Protein AF-W6NAL2-F1 (afdb_monomer_lite)

Foldseek 3Di:
DPDPVVVQVQLLVQLVVQCVVCVVVLQPDPDLQVNLVSSQPRRLCSNQPVLLVDDCDPVSLVSSQVSVLCSLCSSVVHPPVNCVVVVPDSVNSCVSNVHDRSSVVNVVVNVVVVVVVVD

Sequence (119 aa):
MNDLATELCRRKRAAWGAFKNIEGVVKKTKNIRLRAHLFDTAVLPASTYASESWTLRKQDEHAVSVAQRALERTMLGIPLYTQVQKGIWSSELRQRTKIRDAVNYAKKSKIRWAGHVMR

Secondary structure (DSSP, 8-state):
---HHHHHHHHHHHHHHHHHHHHHHHHH---HHHHHHHHHHHHHHHHHTTTTSS---HHHHHHHHHHHHHHHHHHHT--HHHHHHTT--HHHHHHHH-PPPHHHHHHHHHHHHHHHHT-

Structure (mmCIF, N/CA/C/O backbone):
data_AF-W6NAL2-F1
#
_entry.id   AF-W6NAL2-F1
#
loop_
_atom_site.group_PDB
_atom_site.id
_atom_site.type_symbol
_atom_site.label_atom_id
_atom_site.label_alt_id
_atom_site.label_comp_id
_atom_site.label_asym_id
_atom_site.label_entity_id
_atom_site.label_seq_id
_atom_site.pdbx_PDB_ins_code
_atom_site.Cartn_x
_atom_site.Cartn_y
_atom_site.Cartn_z
_atom_site.occupancy
_atom_site.B_iso_or_equiv
_atom_site.auth_seq_id
_atom_site.auth_comp_id
_atom_site.auth_asym_id
_atom_site.auth_atom_id
_atom_site.pdbx_PDB_model_num
ATOM 1 N N . MET A 1 1 ? 9.078 8.660 -25.596 1.00 45.94 1 MET A N 1
ATOM 2 C CA . MET A 1 1 ? 9.741 8.153 -24.375 1.00 45.94 1 MET A CA 1
ATOM 3 C C . MET A 1 1 ? 8.689 8.188 -23.271 1.00 45.94 1 MET A C 1
ATOM 5 O O . MET A 1 1 ? 8.272 9.277 -22.908 1.00 45.94 1 MET A O 1
ATOM 9 N N . ASN A 1 2 ? 8.134 7.038 -22.864 1.00 58.09 2 ASN A N 1
ATOM 10 C CA . ASN A 1 2 ? 7.130 7.002 -21.791 1.00 58.09 2 ASN A CA 1
ATOM 11 C C . ASN A 1 2 ? 7.790 7.491 -20.502 1.00 58.09 2 ASN A C 1
ATOM 13 O O . ASN A 1 2 ? 8.721 6.857 -20.010 1.00 58.09 2 ASN A O 1
ATOM 17 N N . ASP A 1 3 ? 7.340 8.631 -19.992 1.00 79.94 3 ASP A N 1
ATOM 18 C CA . ASP A 1 3 ? 7.844 9.174 -18.743 1.00 79.94 3 ASP A CA 1
ATOM 19 C C . ASP A 1 3 ? 7.410 8.272 -17.574 1.00 79.94 3 ASP A C 1
ATOM 21 O O . ASP A 1 3 ? 6.225 8.001 -17.356 1.00 79.94 3 ASP A O 1
ATOM 25 N N . LEU A 1 4 ? 8.397 7.777 -16.827 1.00 78.56 4 LEU A N 1
ATOM 26 C CA . LEU A 1 4 ? 8.213 6.886 -15.684 1.00 78.56 4 LEU A CA 1
ATOM 27 C C . LEU A 1 4 ? 7.271 7.497 -14.638 1.00 78.56 4 LEU A C 1
ATOM 29 O O . LEU A 1 4 ? 6.449 6.792 -14.048 1.00 78.56 4 LEU A O 1
ATOM 33 N N . ALA A 1 5 ? 7.356 8.816 -14.436 1.00 81.19 5 ALA A N 1
ATOM 34 C CA . ALA A 1 5 ? 6.504 9.523 -13.490 1.00 81.19 5 ALA A CA 1
ATOM 35 C C . ALA A 1 5 ? 5.036 9.526 -13.946 1.00 81.19 5 ALA A C 1
ATOM 37 O O . ALA A 1 5 ? 4.129 9.309 -13.137 1.00 81.19 5 ALA A O 1
ATOM 38 N N . THR A 1 6 ? 4.791 9.678 -15.247 1.00 86.38 6 THR A N 1
ATOM 39 C CA . THR A 1 6 ? 3.454 9.563 -15.843 1.00 86.38 6 THR A CA 1
ATOM 40 C C . THR A 1 6 ? 2.849 8.174 -15.624 1.00 86.38 6 THR A C 1
ATOM 42 O O . THR A 1 6 ? 1.691 8.057 -15.201 1.00 86.38 6 THR A O 1
ATOM 45 N N . GLU A 1 7 ? 3.626 7.109 -15.828 1.00 86.44 7 GLU A N 1
ATOM 46 C CA . GLU A 1 7 ? 3.150 5.743 -15.584 1.00 86.44 7 GLU A CA 1
ATOM 47 C C . GLU A 1 7 ? 2.906 5.481 -14.088 1.00 86.44 7 GLU A C 1
ATOM 49 O O . GLU A 1 7 ? 1.869 4.918 -13.730 1.00 86.44 7 GLU A O 1
ATOM 54 N N . LEU A 1 8 ? 3.774 5.966 -13.190 1.00 85.12 8 LEU A N 1
ATOM 55 C CA . LEU A 1 8 ? 3.570 5.876 -11.736 1.00 85.12 8 LEU A CA 1
ATOM 56 C C . LEU A 1 8 ? 2.266 6.560 -11.319 1.00 85.12 8 LEU A C 1
ATOM 58 O O . LEU A 1 8 ? 1.476 6.001 -10.553 1.00 85.12 8 LEU A O 1
ATOM 62 N N . CYS A 1 9 ? 1.997 7.749 -11.860 1.00 88.19 9 CYS A N 1
ATOM 63 C CA . CYS A 1 9 ? 0.746 8.466 -11.639 1.00 88.19 9 CYS A CA 1
ATOM 64 C C . CYS A 1 9 ? -0.466 7.668 -12.134 1.00 88.19 9 CYS A C 1
ATOM 66 O O . CYS A 1 9 ? -1.512 7.647 -11.476 1.00 88.19 9 CYS A O 1
ATOM 68 N N . ARG A 1 10 ? -0.350 6.977 -13.273 1.00 90.25 10 ARG A N 1
ATOM 69 C CA . ARG A 1 10 ? -1.411 6.097 -13.776 1.00 90.25 10 ARG A CA 1
ATOM 70 C C . ARG A 1 10 ? -1.633 4.895 -12.861 1.00 90.25 10 ARG A C 1
ATOM 72 O O . ARG A 1 10 ? -2.780 4.619 -12.518 1.00 90.25 10 ARG A O 1
ATOM 79 N N . ARG A 1 11 ? -0.570 4.232 -12.400 1.00 90.94 11 ARG A N 1
ATOM 80 C CA . ARG A 1 11 ? -0.663 3.082 -11.483 1.00 90.94 11 ARG A CA 1
ATOM 81 C C . ARG A 1 11 ? -1.227 3.460 -10.128 1.00 90.94 11 ARG A C 1
ATOM 83 O O . ARG A 1 11 ? -2.088 2.756 -9.610 1.00 90.94 11 ARG A O 1
ATOM 90 N N . LYS A 1 12 ? -0.824 4.612 -9.591 1.00 91.31 12 LYS A N 1
ATOM 91 C CA . LYS A 1 12 ? -1.419 5.179 -8.379 1.00 91.31 12 LYS A CA 1
ATOM 92 C C . LYS A 1 12 ? -2.926 5.366 -8.563 1.00 91.31 12 LYS A C 1
ATOM 94 O O . LYS A 1 12 ? -3.690 4.896 -7.726 1.00 91.31 12 LYS A O 1
ATOM 99 N N . ARG A 1 13 ? -3.370 5.990 -9.662 1.00 93.94 13 ARG A N 1
ATOM 100 C CA . ARG A 1 13 ? -4.805 6.159 -9.966 1.00 93.94 13 ARG A CA 1
ATOM 101 C C . ARG A 1 13 ? -5.533 4.823 -10.114 1.00 93.94 13 ARG A C 1
ATOM 103 O O . ARG A 1 13 ? -6.600 4.666 -9.534 1.00 93.94 13 ARG A O 1
ATOM 110 N N . ALA A 1 14 ? -4.944 3.857 -10.817 1.00 94.38 14 ALA A N 1
ATOM 111 C CA . ALA A 1 14 ? -5.518 2.523 -10.982 1.00 94.38 14 ALA A CA 1
ATOM 112 C C . ALA A 1 14 ? -5.677 1.792 -9.639 1.00 94.38 14 ALA A C 1
ATOM 114 O O . ALA A 1 14 ? -6.731 1.222 -9.374 1.00 94.38 14 ALA A O 1
ATOM 115 N N . ALA A 1 15 ? -4.674 1.867 -8.761 1.00 94.94 15 ALA A N 1
ATOM 116 C CA . ALA A 1 15 ? -4.731 1.295 -7.418 1.00 94.94 15 ALA A CA 1
ATOM 117 C C . ALA A 1 15 ? -5.844 1.929 -6.570 1.00 94.94 15 ALA A C 1
ATOM 119 O O . ALA A 1 15 ? -6.608 1.220 -5.917 1.00 94.94 15 ALA A O 1
ATOM 120 N N . TRP A 1 16 ? -5.973 3.259 -6.617 1.00 95.81 16 TRP A N 1
ATOM 121 C CA . TRP A 1 16 ? -7.071 3.967 -5.958 1.00 95.81 16 TRP A CA 1
ATOM 122 C C . TRP A 1 16 ? -8.435 3.580 -6.531 1.00 95.81 16 TRP A C 1
ATOM 124 O O . TRP A 1 16 ? -9.351 3.329 -5.755 1.00 95.81 16 TRP A O 1
ATOM 134 N N . GLY A 1 17 ? -8.567 3.474 -7.855 1.00 96.75 17 GLY A N 1
ATOM 135 C CA . GLY A 1 17 ? -9.797 3.019 -8.508 1.00 96.75 17 GLY A CA 1
ATOM 136 C C . GLY A 1 17 ? -10.186 1.598 -8.093 1.00 96.75 17 GLY A C 1
ATOM 137 O O . GLY A 1 17 ? -11.315 1.365 -7.668 1.00 96.75 17 GLY A O 1
ATOM 138 N N . ALA A 1 18 ? -9.231 0.664 -8.109 1.00 96.31 18 ALA A N 1
ATOM 139 C CA . ALA A 1 18 ? -9.446 -0.707 -7.648 1.00 96.31 18 ALA A CA 1
ATOM 140 C C . ALA A 1 18 ? -9.873 -0.753 -6.174 1.00 96.31 18 ALA A C 1
ATOM 142 O O . ALA A 1 18 ? -10.798 -1.481 -5.818 1.00 96.31 18 ALA A O 1
ATOM 143 N N . PHE A 1 19 ? -9.249 0.066 -5.320 1.00 95.69 19 PHE A N 1
ATOM 144 C CA . PHE A 1 19 ? -9.640 0.166 -3.919 1.00 95.69 19 PHE A CA 1
ATOM 145 C C . PHE A 1 19 ? -11.052 0.738 -3.752 1.00 95.69 19 PHE A C 1
ATOM 147 O O . PHE A 1 19 ? -11.817 0.214 -2.950 1.00 95.69 19 PHE A O 1
ATOM 154 N N . LYS A 1 20 ? -11.427 1.768 -4.521 1.00 95.69 20 LYS A N 1
ATOM 155 C CA . LYS A 1 20 ? -12.778 2.351 -4.488 1.00 95.69 20 LYS A CA 1
ATOM 156 C C . LYS A 1 20 ? -13.863 1.328 -4.810 1.00 95.69 20 LYS A C 1
ATOM 158 O O . LYS A 1 20 ? -14.868 1.292 -4.106 1.00 95.69 20 LYS A O 1
ATOM 163 N N . ASN A 1 21 ? -13.617 0.445 -5.774 1.00 95.75 21 ASN A N 1
ATOM 164 C CA . ASN A 1 21 ? -14.559 -0.620 -6.127 1.00 95.75 21 ASN A CA 1
ATOM 165 C C . ASN A 1 21 ? -14.805 -1.609 -4.974 1.00 95.75 21 ASN A C 1
ATOM 167 O O . ASN A 1 21 ? -15.916 -2.109 -4.819 1.00 95.75 21 ASN A O 1
ATOM 171 N N . ILE A 1 22 ? -13.796 -1.873 -4.136 1.00 95.12 22 ILE A N 1
ATOM 172 C CA . ILE A 1 22 ? -13.909 -2.802 -2.996 1.00 95.12 22 ILE A CA 1
ATOM 173 C C . ILE A 1 22 ? -14.157 -2.096 -1.654 1.00 95.12 22 ILE A C 1
ATOM 175 O O . ILE A 1 22 ? -14.387 -2.763 -0.644 1.00 95.12 22 ILE A O 1
ATOM 179 N N . GLU A 1 23 ? -14.113 -0.760 -1.610 1.00 93.94 23 GLU A N 1
ATOM 180 C CA . GLU A 1 23 ? -14.085 0.034 -0.374 1.00 93.94 23 GLU A CA 1
ATOM 181 C C . GLU A 1 23 ? -15.297 -0.256 0.519 1.00 93.94 23 GLU A C 1
ATOM 183 O O . GLU A 1 23 ? -15.147 -0.411 1.733 1.00 93.94 23 GLU A O 1
ATOM 188 N N . GLY A 1 24 ? -16.488 -0.391 -0.073 1.00 93.81 24 GLY A N 1
ATOM 189 C CA . GLY A 1 24 ? -17.717 -0.703 0.659 1.00 93.81 24 GLY A CA 1
ATOM 190 C C . GLY A 1 24 ? -17.665 -2.057 1.372 1.00 93.81 24 GLY A C 1
ATOM 191 O O . GLY A 1 24 ? -18.061 -2.159 2.534 1.00 93.81 24 GLY A O 1
ATOM 192 N N . VAL A 1 25 ? -17.126 -3.086 0.711 1.00 94.06 25 VAL A N 1
ATOM 193 C CA . VAL A 1 25 ? -16.971 -4.436 1.283 1.00 94.06 25 VAL A CA 1
ATOM 194 C C . VAL A 1 25 ? -15.889 -4.428 2.354 1.00 94.06 25 VAL A C 1
ATOM 196 O O . VAL A 1 25 ? -16.091 -4.915 3.468 1.00 94.06 25 VAL A O 1
ATOM 199 N N . VA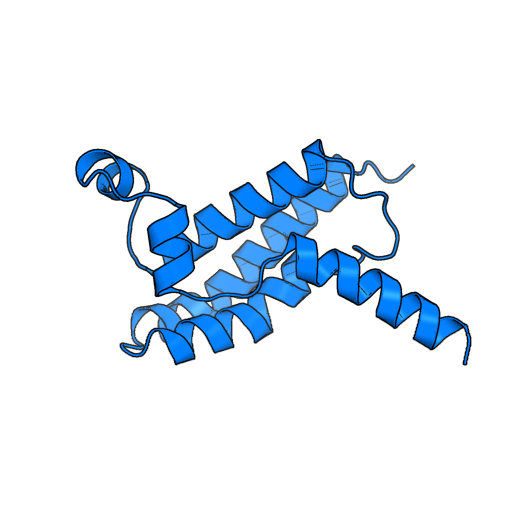L A 1 26 ? -14.751 -3.814 2.041 1.00 93.94 26 VAL A N 1
ATOM 200 C CA . VAL A 1 26 ? -13.600 -3.714 2.932 1.00 93.94 26 VAL A CA 1
ATOM 201 C C . VAL A 1 26 ? -13.980 -3.005 4.231 1.00 93.94 26 VAL A C 1
ATOM 203 O O . VAL A 1 26 ? -13.725 -3.547 5.301 1.00 93.94 26 VAL A O 1
ATOM 206 N N . LYS A 1 27 ? -14.652 -1.848 4.175 1.00 91.00 27 LYS A N 1
ATOM 207 C CA . LYS A 1 27 ? -15.043 -1.093 5.379 1.00 91.00 27 LYS A CA 1
ATOM 208 C C . LYS A 1 27 ? -16.067 -1.823 6.252 1.00 91.00 27 LYS A C 1
ATOM 210 O O . LYS A 1 27 ? -15.993 -1.708 7.473 1.00 91.00 27 LYS A O 1
ATOM 215 N N . LYS A 1 28 ? -16.986 -2.590 5.657 1.00 93.44 28 LYS A N 1
ATOM 216 C CA . LYS A 1 28 ? -17.995 -3.378 6.392 1.00 93.44 28 LYS A CA 1
ATOM 217 C C . LYS A 1 28 ? -17.423 -4.661 6.999 1.00 93.44 28 LYS A C 1
ATOM 219 O O . LYS A 1 28 ? -17.879 -5.120 8.042 1.00 93.44 28 LYS A O 1
ATOM 224 N N . THR A 1 29 ? -16.399 -5.232 6.372 1.00 94.69 29 THR A N 1
ATOM 225 C CA . THR A 1 29 ? -15.756 -6.465 6.834 1.00 94.69 29 THR A CA 1
ATOM 226 C C . THR A 1 29 ? -15.020 -6.226 8.149 1.00 94.69 29 THR A C 1
ATOM 228 O O . THR A 1 29 ? -14.115 -5.403 8.189 1.00 94.69 29 THR A O 1
ATOM 231 N N . LYS A 1 30 ? -15.344 -6.953 9.226 1.00 92.25 30 LYS A N 1
ATOM 232 C CA . LYS A 1 30 ? -14.609 -6.845 10.507 1.00 92.25 30 LYS A CA 1
ATOM 233 C C . LYS A 1 30 ? -13.274 -7.600 10.502 1.00 92.25 30 LYS A C 1
ATOM 235 O O . LYS A 1 30 ? -12.344 -7.224 11.208 1.00 92.25 30 LYS A O 1
ATOM 240 N N . ASN A 1 31 ? -13.165 -8.662 9.702 1.00 93.94 31 ASN A N 1
ATOM 241 C CA . ASN A 1 31 ? -11.973 -9.504 9.649 1.00 93.94 31 ASN A CA 1
ATOM 242 C C . ASN A 1 31 ? -10.839 -8.833 8.852 1.00 93.94 31 ASN A C 1
ATOM 244 O O . ASN A 1 31 ? -10.916 -8.692 7.630 1.00 93.94 31 ASN A O 1
ATOM 248 N N . ILE A 1 32 ? -9.755 -8.469 9.541 1.00 92.38 32 ILE A N 1
ATOM 249 C CA . ILE A 1 32 ? -8.597 -7.801 8.934 1.00 92.38 32 ILE A CA 1
ATOM 250 C C . ILE A 1 32 ? -7.864 -8.666 7.902 1.00 92.38 32 ILE A C 1
ATOM 252 O O . ILE A 1 32 ? -7.370 -8.134 6.913 1.00 92.38 32 ILE A O 1
ATOM 256 N N . ARG A 1 33 ? -7.842 -9.995 8.075 1.00 93.62 33 ARG A N 1
ATOM 257 C CA . ARG A 1 33 ? -7.212 -10.914 7.114 1.00 93.62 33 ARG A CA 1
ATOM 258 C C . ARG A 1 33 ? -7.995 -10.954 5.808 1.00 93.62 33 ARG A C 1
ATOM 260 O O . ARG A 1 33 ? -7.392 -10.954 4.743 1.00 93.62 33 ARG A O 1
ATOM 267 N N . LEU A 1 34 ? -9.327 -10.925 5.886 1.00 94.31 34 LEU A N 1
ATOM 268 C CA . LEU A 1 34 ? -10.175 -10.864 4.695 1.00 94.31 34 LEU A CA 1
ATOM 269 C C . LEU A 1 34 ? -10.020 -9.517 3.974 1.00 94.31 34 LEU A C 1
ATOM 271 O O . LEU A 1 34 ? -9.876 -9.496 2.755 1.00 94.31 34 LEU A O 1
ATOM 275 N N . ARG A 1 35 ? -9.949 -8.400 4.717 1.00 95.06 35 ARG A N 1
ATOM 276 C CA . ARG A 1 35 ? -9.609 -7.087 4.136 1.00 95.06 35 ARG A CA 1
ATOM 277 C C . ARG A 1 35 ? -8.265 -7.122 3.408 1.00 95.06 35 ARG A C 1
ATOM 279 O O . ARG A 1 35 ? -8.180 -6.664 2.273 1.00 95.06 35 ARG A O 1
ATOM 286 N N . ALA A 1 36 ? -7.241 -7.686 4.049 1.00 95.00 36 ALA A N 1
ATOM 287 C CA . ALA A 1 36 ? -5.909 -7.814 3.474 1.00 95.00 36 ALA A CA 1
ATOM 288 C C . ALA A 1 36 ? -5.913 -8.688 2.216 1.00 95.00 36 ALA A C 1
ATOM 290 O O . ALA A 1 36 ? -5.314 -8.310 1.218 1.00 95.00 36 ALA A O 1
ATOM 291 N N . HIS A 1 37 ? -6.646 -9.803 2.221 1.00 95.00 37 HIS A N 1
ATOM 292 C CA . HIS A 1 37 ? -6.767 -10.679 1.059 1.00 95.00 37 HIS A CA 1
ATOM 293 C C . HIS A 1 37 ? -7.456 -9.993 -0.134 1.00 95.00 37 HIS A C 1
ATOM 295 O O . HIS A 1 37 ? -6.983 -10.097 -1.267 1.00 95.00 37 HIS A O 1
ATOM 301 N N . LEU A 1 38 ? -8.535 -9.243 0.114 1.00 94.62 38 LEU A N 1
ATOM 302 C CA . LEU A 1 38 ? -9.213 -8.448 -0.917 1.00 94.62 38 LEU A CA 1
ATOM 303 C C . LEU A 1 38 ? -8.287 -7.371 -1.492 1.00 94.62 38 LEU A C 1
ATOM 305 O O . LEU A 1 38 ? -8.200 -7.210 -2.710 1.00 94.62 38 LEU A O 1
ATOM 309 N N . PHE A 1 39 ? -7.554 -6.671 -0.624 1.00 94.56 39 PHE A N 1
ATOM 310 C CA . PHE A 1 39 ? -6.548 -5.694 -1.033 1.00 94.56 39 PHE A CA 1
ATOM 311 C C . PHE A 1 39 ? -5.482 -6.337 -1.924 1.00 94.56 39 PHE A C 1
ATOM 313 O O . PHE A 1 39 ? -5.188 -5.862 -3.020 1.00 94.56 39 PHE A O 1
ATOM 320 N N . ASP A 1 40 ? -4.932 -7.450 -1.459 1.00 94.38 40 ASP A N 1
ATOM 321 C CA . ASP A 1 40 ? -3.887 -8.205 -2.125 1.00 94.38 40 ASP A CA 1
ATOM 322 C C . ASP A 1 40 ? -4.311 -8.721 -3.504 1.00 94.38 40 ASP A C 1
ATOM 324 O O . ASP A 1 40 ? -3.459 -8.888 -4.377 1.00 94.38 40 ASP A O 1
ATOM 328 N N . THR A 1 41 ? -5.600 -8.994 -3.690 1.00 94.06 41 THR A N 1
ATOM 329 C CA . THR A 1 41 ? -6.150 -9.557 -4.927 1.00 94.06 41 THR A CA 1
ATOM 330 C C . THR A 1 41 ? -6.540 -8.474 -5.929 1.00 94.06 41 THR A C 1
ATOM 332 O O . THR A 1 41 ? -6.286 -8.634 -7.117 1.00 94.06 41 THR A O 1
ATOM 335 N N . ALA A 1 42 ? -7.112 -7.354 -5.479 1.00 93.94 42 ALA A N 1
ATOM 336 C CA . ALA A 1 42 ? -7.610 -6.309 -6.378 1.00 93.94 42 ALA A CA 1
ATOM 337 C C . ALA A 1 42 ? -6.631 -5.137 -6.561 1.00 93.94 42 ALA A C 1
ATOM 339 O O . ALA A 1 42 ? -6.448 -4.634 -7.669 1.00 93.94 42 ALA A O 1
ATOM 340 N N . VAL A 1 43 ? -5.994 -4.683 -5.480 1.00 94.44 43 VAL A N 1
ATOM 341 C CA . VAL A 1 43 ? -5.233 -3.424 -5.457 1.00 94.44 43 VAL A CA 1
ATOM 342 C C . VAL A 1 43 ? -3.774 -3.641 -5.843 1.00 94.44 43 VAL A C 1
ATOM 344 O O . VAL A 1 43 ? -3.218 -2.838 -6.593 1.00 94.44 43 VAL A O 1
ATOM 347 N N . LEU A 1 44 ? -3.147 -4.726 -5.370 1.00 92.44 44 LEU A N 1
ATOM 348 C CA . LEU A 1 44 ? -1.741 -5.010 -5.687 1.00 92.44 44 LEU A CA 1
ATOM 349 C C . LEU A 1 44 ? -1.481 -5.247 -7.181 1.00 92.44 44 LEU A C 1
ATOM 351 O O . LEU A 1 44 ? -0.516 -4.677 -7.695 1.00 92.44 44 LEU A O 1
ATOM 355 N N . PRO A 1 45 ? -2.303 -6.012 -7.926 1.00 91.12 45 PRO A N 1
ATOM 356 C CA . PRO A 1 45 ? -2.094 -6.143 -9.365 1.00 91.12 45 PRO A CA 1
ATOM 357 C C . PRO A 1 45 ? -2.272 -4.807 -10.096 1.00 91.12 45 PRO A C 1
ATOM 359 O O . PRO A 1 45 ? -1.463 -4.461 -10.952 1.00 91.12 45 PRO A O 1
ATOM 362 N N . ALA A 1 46 ? -3.271 -4.005 -9.713 1.00 92.56 46 ALA A N 1
ATOM 363 C CA . ALA A 1 46 ? -3.518 -2.700 -10.328 1.00 92.56 46 ALA A CA 1
ATOM 364 C C . ALA A 1 46 ? -2.355 -1.710 -10.117 1.00 92.56 46 ALA A C 1
ATOM 366 O O . ALA A 1 46 ? -2.025 -0.942 -11.026 1.00 92.56 46 ALA A O 1
ATOM 367 N N . SER A 1 47 ? -1.715 -1.745 -8.942 1.00 88.62 47 SER A N 1
ATOM 368 C CA . SER A 1 47 ? -0.593 -0.864 -8.593 1.00 88.62 47 SER A CA 1
ATOM 369 C C . SER A 1 47 ? 0.749 -1.298 -9.188 1.00 88.62 47 SER A C 1
ATOM 371 O O . SER A 1 47 ? 1.620 -0.454 -9.382 1.00 88.62 47 SER A O 1
ATOM 373 N N . THR A 1 48 ? 0.921 -2.588 -9.490 1.00 87.12 48 THR A N 1
ATOM 374 C CA . THR A 1 48 ? 2.199 -3.169 -9.949 1.00 87.12 48 THR A CA 1
ATOM 375 C C . THR A 1 48 ? 2.178 -3.674 -11.389 1.00 87.12 48 THR A C 1
ATOM 377 O O . THR A 1 48 ? 3.184 -4.187 -11.878 1.00 87.12 48 THR A O 1
ATOM 380 N N . TYR A 1 49 ? 1.067 -3.539 -12.105 1.00 83.75 49 TYR A N 1
ATOM 381 C CA . TYR A 1 49 ? 1.023 -3.895 -13.520 1.00 83.75 49 TYR A CA 1
ATOM 382 C C . TYR A 1 49 ? 2.045 -3.074 -14.321 1.00 83.75 49 TYR A C 1
ATOM 384 O O . TYR A 1 49 ? 2.290 -1.907 -14.020 1.00 83.75 49 TYR A O 1
ATOM 392 N N . ALA A 1 50 ? 2.624 -3.698 -15.352 1.00 76.44 50 ALA A N 1
ATOM 393 C CA . ALA A 1 50 ? 3.727 -3.165 -16.158 1.00 76.44 50 ALA A CA 1
ATOM 394 C C . ALA A 1 50 ? 5.012 -2.890 -15.361 1.00 76.44 50 ALA A C 1
ATOM 396 O O . ALA A 1 50 ? 5.964 -2.335 -15.908 1.00 76.44 50 ALA A O 1
ATOM 397 N N . SER A 1 51 ? 5.090 -3.347 -14.101 1.00 76.94 51 SER A N 1
ATOM 398 C CA . SER A 1 51 ? 6.317 -3.194 -13.318 1.00 76.94 51 SER A CA 1
ATOM 399 C C . SER A 1 51 ? 7.514 -3.982 -13.846 1.00 76.94 51 SER A C 1
ATOM 401 O O . SER A 1 51 ? 8.655 -3.758 -13.446 1.00 76.94 51 SER A O 1
ATOM 403 N N . GLU A 1 52 ? 7.240 -4.882 -14.779 1.00 73.56 52 GLU A N 1
ATOM 404 C CA . GLU A 1 52 ? 8.187 -5.728 -15.487 1.00 73.56 52 GLU A CA 1
ATOM 405 C C . GLU A 1 52 ? 8.938 -4.927 -16.567 1.00 73.56 52 GLU A C 1
ATOM 407 O O . GLU A 1 52 ? 10.108 -5.202 -16.827 1.00 73.56 52 GLU A O 1
ATOM 412 N N . SER A 1 53 ? 8.303 -3.887 -17.128 1.00 67.88 53 SER A N 1
ATOM 413 C CA . SER A 1 53 ? 8.793 -3.116 -18.281 1.00 67.88 53 SER A CA 1
ATOM 414 C C . SER A 1 53 ? 9.565 -1.841 -17.920 1.00 67.88 53 SER A C 1
ATOM 416 O O . SER A 1 53 ? 10.089 -1.177 -18.810 1.00 67.88 53 SER A O 1
ATOM 418 N N . TRP A 1 54 ? 9.647 -1.475 -16.638 1.00 74.38 54 TRP A N 1
ATOM 419 C CA . TRP A 1 54 ? 10.326 -0.255 -16.182 1.00 74.38 54 TRP A CA 1
ATOM 420 C C . TRP A 1 54 ? 11.406 -0.525 -15.118 1.00 74.38 54 TRP A C 1
ATOM 422 O O . TRP A 1 54 ? 11.435 -1.567 -14.453 1.00 74.38 54 TRP A O 1
ATOM 432 N N . THR A 1 55 ? 12.341 0.408 -14.956 1.00 68.25 55 THR A N 1
ATOM 433 C CA . THR A 1 55 ? 13.370 0.361 -13.912 1.00 68.25 55 THR A CA 1
ATOM 434 C C . THR A 1 55 ? 12.828 0.966 -12.620 1.00 68.25 55 THR A C 1
ATOM 436 O O . THR A 1 55 ? 12.643 2.172 -12.519 1.00 68.25 55 THR A O 1
ATOM 439 N N . LEU A 1 56 ? 12.592 0.128 -11.606 1.00 70.50 56 LEU A N 1
ATOM 440 C CA . LEU A 1 56 ? 12.273 0.587 -10.251 1.00 70.50 56 LEU A CA 1
ATOM 441 C C . LEU A 1 56 ? 13.518 1.237 -9.632 1.00 70.50 56 LEU A C 1
ATOM 443 O O . LEU A 1 56 ? 14.357 0.543 -9.053 1.00 70.50 56 LEU A O 1
ATOM 447 N N . ARG A 1 57 ? 13.666 2.561 -9.748 1.00 81.69 57 ARG A N 1
ATOM 448 C CA . ARG A 1 57 ? 14.667 3.289 -8.958 1.00 81.69 57 ARG A CA 1
ATOM 449 C C . ARG A 1 57 ? 14.172 3.391 -7.519 1.00 81.69 57 ARG A C 1
ATOM 451 O O . ARG A 1 57 ? 12.986 3.241 -7.229 1.00 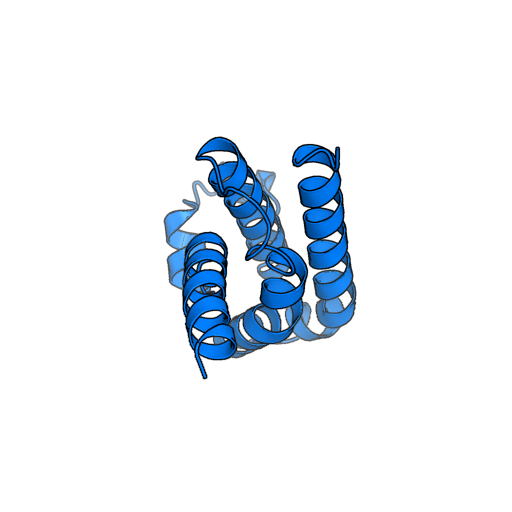81.69 57 ARG A O 1
ATOM 458 N N . LYS A 1 58 ? 15.076 3.710 -6.592 1.00 83.75 58 LYS A N 1
ATOM 459 C CA . LYS A 1 58 ? 14.737 3.869 -5.166 1.00 83.75 58 LYS A CA 1
ATOM 460 C C . LYS A 1 58 ? 13.622 4.891 -4.917 1.00 83.75 58 LYS A C 1
ATOM 462 O O . LYS A 1 58 ? 12.787 4.683 -4.042 1.00 83.75 58 LYS A O 1
ATOM 467 N N . GLN A 1 59 ? 13.584 5.959 -5.711 1.00 80.81 59 GLN A N 1
ATOM 468 C CA . GLN A 1 59 ? 12.530 6.976 -5.652 1.00 80.81 59 GLN A CA 1
ATOM 469 C C . GLN A 1 59 ? 11.159 6.406 -6.050 1.00 80.81 59 GLN A C 1
ATOM 471 O O . GLN A 1 59 ? 10.152 6.700 -5.406 1.00 80.81 59 GLN A O 1
ATOM 476 N N . ASP A 1 60 ? 11.126 5.522 -7.044 1.00 81.69 60 ASP A N 1
ATOM 477 C CA . ASP A 1 60 ? 9.897 4.904 -7.543 1.00 81.69 60 ASP A CA 1
ATOM 478 C C . ASP A 1 60 ? 9.372 3.855 -6.549 1.00 81.69 60 ASP A C 1
ATOM 480 O O . ASP A 1 60 ? 8.182 3.832 -6.227 1.00 81.69 60 ASP A O 1
ATOM 484 N N . GLU A 1 61 ? 10.271 3.047 -5.966 1.00 86.44 61 GLU A N 1
ATOM 485 C CA . GLU A 1 61 ? 9.947 2.136 -4.854 1.00 86.44 61 GLU A CA 1
ATOM 486 C C . GLU A 1 61 ? 9.324 2.900 -3.673 1.00 86.44 61 GLU A C 1
ATOM 488 O O . GLU A 1 61 ? 8.338 2.456 -3.068 1.00 86.44 61 GLU A O 1
ATOM 493 N N . HIS A 1 62 ? 9.881 4.072 -3.354 1.00 88.56 62 HIS A N 1
ATOM 494 C CA . HIS A 1 62 ? 9.367 4.934 -2.298 1.00 88.56 62 HIS A CA 1
ATOM 495 C C . HIS A 1 62 ? 7.964 5.461 -2.631 1.00 88.56 62 HIS A C 1
ATOM 497 O O . HIS A 1 62 ? 7.064 5.358 -1.795 1.00 88.56 62 HIS A O 1
ATOM 503 N N . ALA A 1 63 ? 7.738 5.948 -3.854 1.00 86.00 63 ALA A N 1
ATOM 504 C CA . ALA A 1 63 ? 6.432 6.436 -4.295 1.00 86.00 63 ALA A CA 1
ATOM 505 C C . ALA A 1 63 ? 5.342 5.348 -4.226 1.00 86.00 63 ALA A C 1
ATOM 507 O O . ALA A 1 63 ? 4.241 5.599 -3.722 1.00 86.00 63 ALA A O 1
ATOM 508 N N . VAL A 1 64 ? 5.660 4.122 -4.661 1.00 87.81 64 VAL A N 1
ATOM 509 C CA . VAL A 1 64 ? 4.762 2.958 -4.556 1.00 87.81 64 VAL A CA 1
ATOM 510 C C . VAL A 1 64 ? 4.455 2.638 -3.090 1.00 87.81 64 VAL A C 1
ATOM 512 O O . VAL A 1 64 ? 3.292 2.454 -2.725 1.00 87.81 64 VAL A O 1
ATOM 515 N N . SER A 1 65 ? 5.473 2.651 -2.227 1.00 90.12 65 SER A N 1
ATOM 516 C CA . SER A 1 65 ? 5.311 2.400 -0.789 1.00 90.12 65 SER A CA 1
ATOM 517 C C . SER A 1 65 ? 4.423 3.450 -0.111 1.00 90.12 65 SER A C 1
ATOM 519 O O . SER A 1 65 ? 3.567 3.112 0.708 1.00 90.12 65 SER A O 1
ATOM 521 N N . VAL A 1 66 ? 4.584 4.732 -0.458 1.00 91.56 66 VAL A N 1
ATOM 522 C CA . VAL A 1 66 ? 3.752 5.832 0.059 1.00 91.56 66 VAL A CA 1
ATOM 52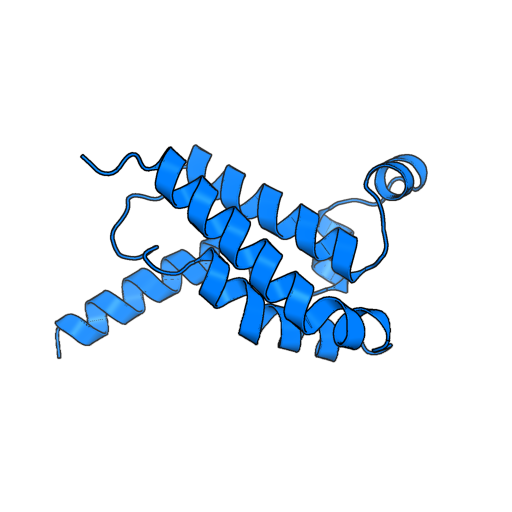3 C C . VAL A 1 66 ? 2.297 5.674 -0.384 1.00 91.56 66 VAL A C 1
ATOM 525 O O . VAL A 1 66 ? 1.387 5.817 0.437 1.00 91.56 66 VAL A O 1
ATOM 528 N N . ALA A 1 67 ? 2.064 5.331 -1.654 1.00 91.19 67 ALA A N 1
ATOM 529 C CA . ALA A 1 67 ? 0.720 5.079 -2.167 1.00 91.19 67 ALA A CA 1
ATOM 530 C C . ALA A 1 67 ? 0.050 3.896 -1.448 1.00 91.19 67 ALA A C 1
ATOM 532 O O . ALA A 1 67 ? -1.094 4.018 -1.008 1.00 91.19 67 ALA A O 1
ATOM 533 N N . GLN A 1 68 ? 0.776 2.790 -1.252 1.00 93.50 68 GLN A N 1
ATOM 534 C CA . GLN A 1 68 ? 0.281 1.634 -0.506 1.00 93.50 68 GLN A CA 1
ATOM 535 C C . GLN A 1 68 ? -0.091 2.005 0.933 1.00 93.50 68 GLN A C 1
ATOM 537 O O . GLN A 1 68 ? -1.207 1.720 1.359 1.00 93.50 68 GLN A O 1
ATOM 542 N N . ARG A 1 69 ? 0.783 2.706 1.669 1.00 93.06 69 ARG A N 1
ATOM 543 C CA . ARG A 1 69 ? 0.492 3.157 3.045 1.00 93.06 69 ARG A CA 1
ATOM 544 C C . ARG A 1 69 ? -0.773 4.011 3.109 1.00 93.06 69 ARG A C 1
ATOM 546 O O . ARG A 1 69 ? -1.567 3.872 4.035 1.00 93.06 69 ARG A O 1
ATOM 553 N N . ALA A 1 70 ? -0.989 4.885 2.126 1.00 93.19 70 ALA A N 1
ATOM 554 C CA . ALA A 1 70 ? -2.194 5.704 2.072 1.00 93.19 70 ALA A CA 1
ATOM 555 C C . ALA A 1 70 ? -3.477 4.874 1.886 1.00 93.19 70 ALA A C 1
ATOM 557 O O . ALA A 1 70 ? -4.496 5.158 2.525 1.00 93.19 70 ALA A O 1
ATOM 558 N N . LEU A 1 71 ? -3.413 3.827 1.065 1.00 93.69 71 LEU A N 1
ATOM 559 C CA . LEU A 1 71 ? -4.519 2.895 0.862 1.00 93.69 71 LEU A CA 1
ATOM 560 C C . LEU A 1 71 ? -4.755 2.019 2.104 1.00 93.69 71 LEU A C 1
ATOM 562 O O . LEU A 1 71 ? -5.896 1.879 2.535 1.00 93.69 71 LEU A O 1
ATOM 566 N N . GLU A 1 72 ? -3.697 1.505 2.740 1.00 93.69 72 GLU A N 1
ATOM 567 C CA . GLU A 1 72 ? -3.786 0.706 3.974 1.00 93.69 72 GLU A CA 1
ATOM 568 C C . GLU A 1 72 ? -4.435 1.486 5.124 1.00 93.69 72 GLU A C 1
ATOM 570 O O . GLU A 1 72 ? -5.315 0.983 5.820 1.00 93.69 72 GLU A O 1
ATOM 575 N N . ARG A 1 73 ? -4.060 2.753 5.301 1.00 94.06 73 ARG A N 1
ATOM 576 C CA . ARG A 1 73 ? -4.700 3.634 6.283 1.00 94.06 73 ARG A CA 1
ATOM 577 C C . ARG A 1 73 ? -6.192 3.820 6.012 1.00 94.06 73 ARG A C 1
ATOM 579 O O . ARG A 1 73 ? -7.004 3.728 6.931 1.00 94.06 73 ARG A O 1
ATOM 586 N N . THR A 1 74 ? -6.556 4.053 4.750 1.00 93.00 74 THR A N 1
ATOM 587 C CA . THR A 1 74 ? -7.962 4.192 4.332 1.00 93.00 74 THR A CA 1
ATOM 588 C C . THR A 1 74 ? -8.739 2.899 4.585 1.00 93.00 74 THR A C 1
ATOM 590 O O . THR A 1 74 ? -9.851 2.941 5.106 1.00 93.00 74 THR A O 1
ATOM 593 N N . MET A 1 75 ? -8.126 1.746 4.302 1.00 93.38 75 MET A N 1
A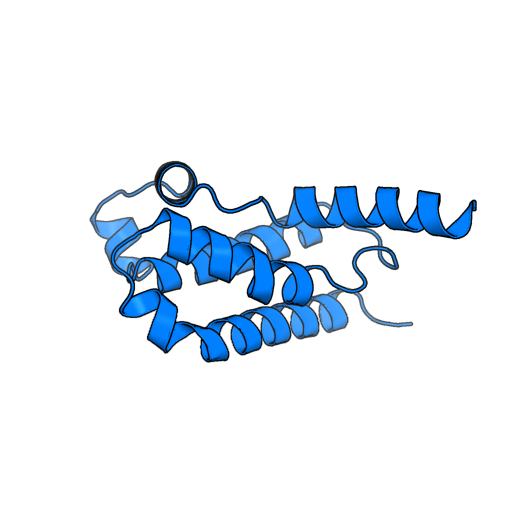TOM 594 C CA . MET A 1 75 ? -8.666 0.417 4.596 1.00 93.38 75 MET A CA 1
ATOM 595 C C . MET A 1 75 ? -8.952 0.221 6.089 1.00 93.38 75 MET A C 1
ATOM 597 O O . MET A 1 75 ? -9.939 -0.419 6.451 1.00 93.38 75 MET A O 1
ATOM 601 N N . LEU A 1 76 ? -8.104 0.763 6.962 1.00 91.56 76 LEU A N 1
ATOM 602 C CA . LEU A 1 76 ? -8.281 0.703 8.413 1.00 91.56 76 LEU A CA 1
ATOM 603 C C . LEU A 1 76 ? -9.198 1.801 8.968 1.00 91.56 76 LEU A C 1
ATOM 605 O O . LEU A 1 76 ? -9.532 1.758 10.147 1.00 91.56 76 LEU A O 1
ATOM 609 N N . GLY A 1 77 ? -9.617 2.768 8.147 1.00 91.31 77 GLY A N 1
ATOM 610 C CA . GLY A 1 77 ? -10.379 3.928 8.610 1.00 91.31 77 GLY A CA 1
ATOM 611 C C . GLY A 1 77 ? -9.561 4.880 9.490 1.00 91.31 77 GLY A C 1
ATOM 612 O O . GLY A 1 77 ? -10.136 5.608 10.290 1.00 91.31 77 GLY A O 1
ATOM 613 N N . ILE A 1 78 ? -8.230 4.871 9.363 1.00 91.75 78 ILE A N 1
ATOM 614 C CA . ILE A 1 78 ? -7.322 5.715 10.149 1.00 91.75 78 ILE A CA 1
ATOM 615 C C . ILE A 1 78 ? -6.828 6.858 9.249 1.00 91.75 78 ILE A C 1
ATOM 617 O O . ILE A 1 78 ? -5.929 6.649 8.426 1.00 91.75 78 ILE A O 1
ATOM 621 N N . PRO A 1 79 ? -7.386 8.077 9.346 1.00 90.31 79 PRO A N 1
ATOM 622 C CA . PRO A 1 79 ? -6.827 9.213 8.624 1.00 90.31 79 PRO A CA 1
ATOM 623 C C . PRO A 1 79 ? -5.434 9.553 9.175 1.00 90.31 79 PRO A C 1
ATOM 625 O O . PRO A 1 79 ? -5.106 9.238 10.320 1.00 90.31 79 PRO A O 1
ATOM 628 N N . LEU A 1 80 ? -4.602 10.202 8.354 1.00 89.38 80 LEU A N 1
ATOM 629 C CA . LEU A 1 80 ? -3.214 10.520 8.714 1.00 89.38 80 LEU A CA 1
ATOM 630 C C . LEU A 1 80 ? -3.126 11.342 10.010 1.00 89.38 80 LEU A C 1
ATOM 632 O O . LEU A 1 80 ? -2.290 11.058 10.858 1.00 89.38 80 LEU A O 1
ATOM 636 N N . TYR A 1 81 ? -4.042 12.294 10.190 1.00 91.19 81 TYR A N 1
ATOM 637 C CA . TYR A 1 81 ? -4.162 13.086 11.412 1.00 91.19 81 TYR A CA 1
ATOM 638 C C . TYR A 1 81 ? -4.331 12.211 12.663 1.00 91.19 81 TYR A C 1
ATOM 640 O O . TYR A 1 81 ? -3.554 12.327 13.605 1.00 91.19 81 TYR A O 1
ATOM 648 N N . THR A 1 82 ? -5.276 11.265 12.647 1.00 91.62 82 THR A N 1
ATOM 649 C CA . THR A 1 82 ? -5.495 10.340 13.770 1.00 91.62 82 THR A CA 1
ATOM 650 C C . THR A 1 82 ? -4.296 9.428 14.001 1.00 91.62 82 THR A C 1
ATOM 652 O O . THR A 1 82 ? -3.989 9.115 15.147 1.00 91.62 82 THR A O 1
ATOM 655 N N . GLN A 1 83 ? -3.609 9.004 12.936 1.00 90.38 83 GLN A N 1
ATOM 656 C CA . GLN A 1 83 ? -2.389 8.210 13.068 1.00 90.38 83 GLN A CA 1
ATOM 657 C C . GLN A 1 83 ? -1.306 8.980 13.837 1.00 90.38 83 GLN A C 1
ATOM 659 O O . GLN A 1 83 ? -0.723 8.425 14.765 1.00 90.38 83 GLN A O 1
ATOM 664 N N . VAL A 1 84 ? -1.069 10.245 13.470 1.00 91.94 84 VAL A N 1
ATOM 665 C CA . VAL A 1 84 ? -0.069 11.114 14.110 1.00 91.94 84 VAL A CA 1
ATOM 666 C C . VAL A 1 84 ? -0.458 11.420 15.554 1.00 91.94 84 VAL A C 1
ATOM 668 O O . VAL A 1 84 ? 0.355 11.226 16.449 1.00 91.94 84 VAL A O 1
ATOM 671 N N . GLN A 1 85 ? -1.710 11.812 15.803 1.00 93.62 85 GLN A N 1
ATOM 672 C CA . GLN A 1 85 ? -2.186 12.113 17.157 1.00 93.62 85 GLN A CA 1
ATOM 673 C C . GLN A 1 85 ? -2.082 10.928 18.115 1.00 93.62 85 GLN A C 1
ATOM 675 O O . GLN A 1 85 ? -1.757 11.105 19.282 1.00 93.62 85 GLN A O 1
ATOM 680 N N . LYS A 1 86 ? -2.369 9.717 17.627 1.00 92.12 86 LYS A N 1
ATOM 681 C CA . LYS A 1 86 ? -2.287 8.491 18.430 1.00 92.12 86 LYS A CA 1
ATOM 682 C C . LYS A 1 86 ? -0.882 7.883 18.459 1.00 92.12 86 LYS A C 1
ATOM 684 O O . LYS A 1 86 ? -0.724 6.804 19.020 1.00 92.12 86 LYS A O 1
ATOM 689 N N . GLY A 1 87 ? 0.110 8.513 17.821 1.00 92.81 87 GLY A N 1
ATOM 690 C CA . GLY A 1 87 ? 1.483 8.006 17.764 1.00 92.81 87 GLY A CA 1
ATOM 691 C C . GLY A 1 87 ? 1.616 6.632 17.096 1.00 92.81 87 GLY A C 1
ATOM 692 O O . GLY A 1 87 ? 2.511 5.867 17.440 1.00 92.81 87 GLY A O 1
ATOM 693 N N . ILE A 1 88 ? 0.719 6.280 16.166 1.00 92.50 88 ILE A N 1
ATOM 694 C CA . ILE A 1 88 ? 0.701 4.944 15.556 1.00 92.50 88 ILE A CA 1
ATOM 695 C C . ILE A 1 88 ? 1.755 4.863 14.448 1.00 92.50 88 ILE A C 1
ATOM 697 O O . ILE A 1 88 ? 1.669 5.532 13.411 1.00 92.50 88 ILE A O 1
ATOM 701 N N . TRP A 1 89 ? 2.725 3.970 14.615 1.00 91.69 89 TRP A N 1
ATOM 702 C CA . TRP A 1 89 ? 3.791 3.769 13.640 1.00 91.69 89 TRP A CA 1
ATOM 703 C C . TRP A 1 89 ? 3.297 3.0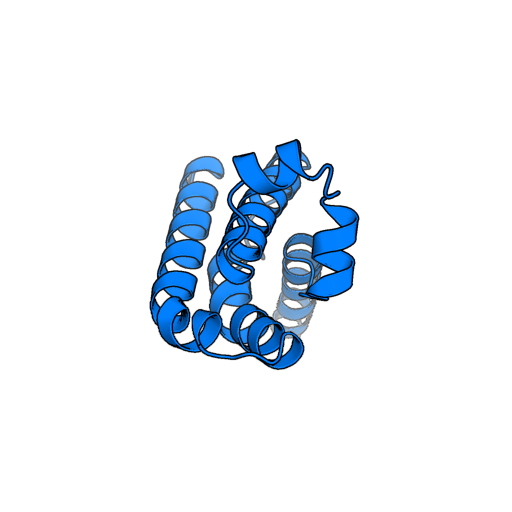69 12.370 1.00 91.69 89 TRP A C 1
ATOM 705 O O . TRP A 1 89 ? 2.428 2.197 12.393 1.00 91.69 89 TRP A O 1
ATOM 715 N N . SER A 1 90 ? 3.902 3.408 11.226 1.00 89.56 90 SER A N 1
ATOM 716 C CA . SER A 1 90 ? 3.585 2.729 9.957 1.00 89.56 90 SER A CA 1
ATOM 717 C C . SER A 1 90 ? 3.923 1.232 9.999 1.00 89.56 90 SER A C 1
ATOM 719 O O . SER A 1 90 ? 3.227 0.433 9.377 1.00 89.56 90 SER A O 1
ATOM 721 N N . SER A 1 91 ? 4.963 0.844 10.744 1.00 90.50 91 SER A N 1
ATOM 722 C CA . SER A 1 91 ? 5.325 -0.558 10.994 1.00 90.50 91 SER A CA 1
ATOM 723 C C . SER A 1 91 ? 4.214 -1.313 11.720 1.00 90.50 91 SER A C 1
ATOM 725 O O . SER A 1 91 ? 3.906 -2.444 11.357 1.00 90.50 91 SER A O 1
ATOM 727 N N . GLU A 1 92 ? 3.556 -0.670 12.682 1.00 92.44 92 GLU A N 1
ATOM 728 C CA . GLU A 1 92 ? 2.457 -1.275 13.425 1.00 92.44 92 GLU A CA 1
ATOM 729 C C . GLU A 1 92 ? 1.220 -1.478 12.546 1.00 92.44 92 GLU A C 1
ATOM 731 O O . GLU A 1 92 ? 0.605 -2.546 12.574 1.00 92.44 92 GLU A O 1
ATOM 736 N N . LEU A 1 93 ? 0.885 -0.508 11.686 1.00 91.12 93 LEU A N 1
ATOM 737 C CA . LEU A 1 93 ? -0.179 -0.696 10.695 1.00 91.12 93 LEU A CA 1
ATOM 738 C C . LEU A 1 93 ? 0.124 -1.887 9.777 1.00 91.12 93 LEU A C 1
ATOM 740 O O . LEU A 1 93 ? -0.745 -2.731 9.569 1.00 91.12 93 LEU A O 1
ATOM 744 N N . ARG A 1 94 ? 1.369 -2.010 9.302 1.00 91.81 94 ARG A N 1
ATOM 745 C CA . ARG A 1 94 ? 1.816 -3.134 8.462 1.00 91.81 94 ARG A CA 1
ATOM 746 C C . ARG A 1 94 ? 1.762 -4.471 9.204 1.00 91.81 94 ARG A C 1
ATOM 748 O O . ARG A 1 94 ? 1.362 -5.474 8.618 1.00 91.81 94 ARG A O 1
ATOM 755 N N . GLN A 1 95 ? 2.106 -4.496 10.492 1.00 91.25 95 GLN A N 1
ATOM 756 C CA . GLN A 1 95 ? 2.017 -5.696 11.329 1.00 91.25 95 GLN A CA 1
ATOM 757 C C . GLN A 1 95 ? 0.564 -6.139 11.546 1.00 91.25 95 GLN A C 1
ATOM 759 O O . GLN A 1 95 ? 0.282 -7.340 11.554 1.00 91.25 95 GLN A O 1
ATOM 764 N N . ARG A 1 96 ? -0.360 -5.181 11.692 1.00 90.50 96 ARG A N 1
ATOM 765 C CA . ARG A 1 96 ? -1.798 -5.441 11.834 1.00 90.50 96 ARG A CA 1
ATOM 76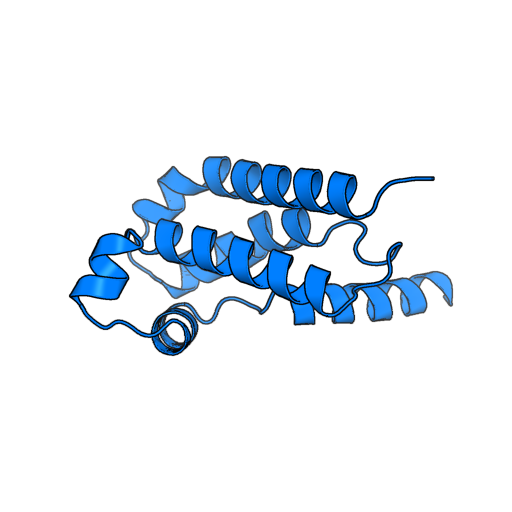6 C C . ARG A 1 96 ? -2.415 -5.950 10.530 1.00 90.50 96 ARG A C 1
ATOM 768 O O . ARG A 1 96 ? -3.166 -6.923 10.560 1.00 90.50 96 ARG A O 1
ATOM 775 N N . THR A 1 97 ? -2.118 -5.308 9.398 1.00 90.06 97 THR A N 1
ATOM 776 C CA . THR A 1 97 ? -2.727 -5.644 8.099 1.00 90.06 97 THR A CA 1
ATOM 777 C C . THR A 1 97 ? -2.114 -6.881 7.457 1.00 90.06 97 THR A C 1
ATOM 779 O O . THR A 1 97 ? -2.838 -7.653 6.837 1.00 90.06 97 THR A O 1
ATOM 782 N N . LYS A 1 98 ? -0.796 -7.081 7.600 1.00 91.75 98 LYS A N 1
ATOM 783 C CA . LYS A 1 98 ? -0.020 -8.155 6.953 1.00 91.75 98 LYS A CA 1
ATOM 784 C C . LYS A 1 98 ? -0.216 -8.235 5.431 1.00 91.75 98 LYS A C 1
ATOM 786 O O . LYS A 1 98 ? -0.063 -9.300 4.839 1.00 91.75 98 LYS A O 1
ATOM 791 N N . ILE A 1 99 ? -0.541 -7.107 4.802 1.00 92.44 99 ILE A N 1
ATOM 792 C CA . ILE A 1 99 ? -0.689 -6.980 3.347 1.00 92.44 99 ILE A CA 1
ATOM 793 C C . ILE A 1 99 ? 0.670 -7.179 2.677 1.00 92.44 99 ILE A C 1
ATOM 795 O O . ILE A 1 99 ? 1.696 -6.692 3.172 1.00 92.44 99 ILE A O 1
ATOM 799 N N . ARG A 1 100 ? 0.693 -7.849 1.521 1.00 93.12 100 ARG A N 1
ATOM 800 C CA . ARG A 1 100 ? 1.943 -8.059 0.780 1.00 93.12 100 ARG A CA 1
ATOM 801 C C . ARG A 1 100 ? 2.565 -6.719 0.390 1.00 93.12 100 ARG A C 1
ATOM 803 O O . ARG A 1 100 ? 1.895 -5.761 0.020 1.00 93.12 100 ARG A O 1
ATOM 810 N N . ASP A 1 101 ? 3.881 -6.630 0.518 1.00 92.00 101 ASP A N 1
ATOM 811 C CA . ASP A 1 101 ? 4.618 -5.432 0.127 1.00 92.00 101 ASP A CA 1
ATOM 812 C C . ASP A 1 101 ? 4.583 -5.244 -1.398 1.00 92.00 101 ASP A C 1
ATOM 814 O O . ASP A 1 101 ? 4.977 -6.154 -2.131 1.00 92.00 101 ASP A O 1
ATOM 818 N N . ALA A 1 102 ? 4.102 -4.093 -1.878 1.00 90.12 102 ALA A N 1
ATOM 819 C CA . ALA A 1 102 ? 3.927 -3.845 -3.308 1.00 90.12 102 ALA A CA 1
ATOM 820 C C . ALA A 1 102 ? 5.262 -3.802 -4.062 1.00 90.12 102 ALA A C 1
ATOM 822 O O . ALA A 1 102 ? 5.331 -4.269 -5.197 1.00 90.12 102 ALA A O 1
ATOM 823 N N . VAL A 1 103 ? 6.335 -3.307 -3.435 1.00 89.19 103 VAL A N 1
ATOM 824 C CA . VAL A 1 103 ? 7.670 -3.283 -4.050 1.00 89.19 103 VAL A CA 1
ATOM 825 C C . VAL A 1 103 ? 8.199 -4.706 -4.199 1.00 89.19 103 VAL A C 1
ATOM 827 O O . VAL A 1 103 ? 8.656 -5.091 -5.277 1.00 89.19 103 VAL A O 1
ATOM 830 N N . ASN A 1 104 ? 8.085 -5.526 -3.153 1.00 90.56 104 ASN A N 1
ATOM 831 C CA . ASN A 1 104 ? 8.474 -6.935 -3.236 1.00 90.56 104 ASN A CA 1
ATOM 832 C C . ASN A 1 104 ? 7.604 -7.716 -4.227 1.00 90.56 104 ASN A C 1
ATOM 834 O O . ASN A 1 104 ? 8.114 -8.582 -4.936 1.00 90.56 104 ASN A O 1
ATOM 838 N N . TYR A 1 105 ? 6.307 -7.412 -4.298 1.00 89.56 105 TYR A N 1
ATOM 839 C CA . TYR A 1 105 ? 5.403 -8.014 -5.272 1.00 89.56 105 TYR A CA 1
ATOM 840 C C . TYR A 1 105 ? 5.833 -7.674 -6.705 1.00 89.56 105 TYR A C 1
ATOM 842 O O . TYR A 1 105 ? 6.002 -8.583 -7.511 1.00 89.56 105 TYR A O 1
ATOM 850 N N . ALA A 1 106 ? 6.113 -6.402 -6.999 1.00 86.88 106 ALA A N 1
ATOM 851 C CA . ALA A 1 106 ? 6.603 -5.958 -8.305 1.00 86.88 106 ALA A CA 1
ATOM 852 C C . ALA A 1 106 ? 7.918 -6.652 -8.708 1.00 86.88 106 ALA A C 1
ATOM 854 O O . ALA A 1 106 ? 8.047 -7.161 -9.822 1.00 86.88 106 ALA A O 1
ATOM 855 N N . LYS A 1 107 ? 8.878 -6.757 -7.779 1.00 87.81 107 LYS A N 1
ATOM 856 C CA . LYS A 1 107 ? 10.146 -7.477 -8.007 1.00 87.81 107 LYS A CA 1
ATOM 857 C C . LYS A 1 107 ? 9.925 -8.950 -8.345 1.00 87.81 107 LYS A C 1
ATOM 859 O O . LYS A 1 107 ? 10.541 -9.466 -9.274 1.00 87.81 107 LYS A O 1
ATOM 864 N N . LYS A 1 108 ? 9.028 -9.624 -7.619 1.00 87.38 108 LYS A N 1
ATOM 865 C CA . LYS A 1 108 ? 8.673 -11.025 -7.888 1.00 87.38 108 LYS A CA 1
ATOM 866 C C . LYS A 1 108 ? 7.965 -11.191 -9.231 1.00 87.38 108 LYS A C 1
ATOM 868 O O . LYS A 1 108 ? 8.265 -12.147 -9.941 1.00 87.38 108 LYS A O 1
ATOM 873 N N . SER A 1 109 ? 7.077 -10.267 -9.597 1.00 83.69 109 SER A N 1
ATOM 874 C CA . SER A 1 109 ? 6.414 -10.269 -10.907 1.00 83.69 109 SER A CA 1
ATOM 875 C C . SER A 1 109 ? 7.431 -10.199 -12.044 1.00 83.69 109 SER A C 1
ATOM 877 O O . SER A 1 109 ? 7.378 -11.030 -12.944 1.00 83.69 109 SER A O 1
ATOM 879 N N . LYS A 1 110 ? 8.449 -9.334 -11.932 1.00 83.88 110 LYS A N 1
ATOM 880 C CA . LYS A 1 110 ? 9.546 -9.246 -12.910 1.00 83.88 110 LYS A CA 1
ATOM 881 C C . LYS A 1 110 ? 10.281 -10.572 -13.125 1.00 83.88 110 LYS A C 1
ATOM 883 O O . LYS A 1 110 ? 10.514 -10.961 -14.266 1.00 83.88 110 LYS A O 1
ATOM 888 N N . ILE A 1 111 ? 10.603 -11.288 -12.047 1.00 85.38 111 ILE A N 1
ATOM 889 C CA . ILE A 1 111 ? 11.251 -12.610 -12.129 1.00 85.38 111 ILE A CA 1
ATOM 890 C C . ILE A 1 111 ? 10.314 -13.633 -12.783 1.00 85.38 111 ILE A C 1
ATOM 892 O O . ILE A 1 111 ? 10.726 -14.390 -13.660 1.00 85.38 111 ILE A O 1
ATOM 896 N N . ARG A 1 112 ? 9.036 -13.642 -12.386 1.00 86.06 112 ARG A N 1
ATOM 897 C CA . ARG A 1 112 ? 8.030 -14.555 -12.943 1.00 86.06 112 ARG A CA 1
ATOM 898 C C . ARG A 1 112 ? 7.823 -14.334 -14.443 1.00 86.06 112 ARG A C 1
ATOM 900 O O . ARG A 1 112 ? 7.687 -15.312 -15.170 1.00 86.06 112 ARG A O 1
ATOM 907 N N . TRP A 1 113 ? 7.803 -13.081 -14.895 1.00 83.12 113 TRP A N 1
ATOM 908 C CA . TRP A 1 113 ? 7.690 -12.740 -16.311 1.00 83.12 113 TRP A CA 1
ATOM 909 C C . TRP A 1 113 ? 8.907 -13.204 -17.104 1.00 83.12 113 TRP A C 1
ATOM 911 O O . TRP A 1 113 ? 8.738 -13.876 -18.116 1.00 83.12 113 TRP A O 1
ATOM 921 N N . ALA A 1 114 ? 10.122 -12.970 -16.597 1.00 82.06 114 ALA A N 1
ATOM 922 C CA . ALA A 1 114 ? 11.334 -13.494 -17.224 1.00 82.06 114 ALA A CA 1
ATOM 923 C C . ALA A 1 114 ? 11.276 -15.028 -17.385 1.00 82.06 114 ALA A C 1
ATOM 925 O O . ALA A 1 114 ? 11.552 -15.547 -18.461 1.00 82.06 114 ALA A O 1
ATOM 926 N N . GLY A 1 115 ? 10.825 -15.756 -16.356 1.00 86.75 115 GLY A N 1
ATOM 927 C CA . GLY A 1 115 ? 10.622 -17.209 -16.440 1.00 86.75 115 GLY A CA 1
ATOM 928 C C . GLY A 1 115 ? 9.454 -17.654 -17.334 1.00 86.75 115 GLY A C 1
ATOM 929 O O . GLY A 1 115 ? 9.396 -18.810 -17.741 1.00 86.75 115 GLY A O 1
ATOM 930 N N . HIS A 1 116 ? 8.495 -16.779 -17.636 1.00 85.69 116 HIS A N 1
ATOM 931 C CA . HIS A 1 116 ? 7.460 -17.053 -18.634 1.00 85.69 116 HIS A CA 1
ATOM 932 C C . HIS A 1 116 ? 7.989 -16.877 -20.059 1.00 85.69 116 HIS A C 1
ATOM 934 O O . HIS A 1 116 ? 7.675 -17.706 -20.899 1.00 85.69 116 HIS A O 1
ATOM 940 N N . VAL A 1 117 ? 8.816 -15.856 -20.303 1.00 85.56 117 VAL A N 1
ATOM 941 C CA . VAL A 1 117 ? 9.428 -15.585 -21.616 1.00 85.56 117 VAL A CA 1
ATOM 942 C C . VAL A 1 117 ? 10.469 -16.641 -22.003 1.00 85.56 117 VAL A C 1
ATOM 944 O O . VAL A 1 117 ? 10.629 -16.925 -23.180 1.00 85.56 117 VAL A O 1
ATOM 947 N N . MET A 1 118 ? 11.173 -17.225 -21.029 1.00 81.94 118 MET A N 1
ATOM 948 C CA . MET A 1 118 ? 12.186 -18.268 -21.271 1.00 81.94 118 MET A CA 1
ATOM 949 C C . MET A 1 118 ? 11.614 -19.676 -21.524 1.00 81.94 118 MET A C 1
ATOM 951 O O . MET A 1 118 ? 12.397 -20.615 -21.652 1.00 81.94 118 MET A O 1
ATOM 955 N N . ARG A 1 119 ? 10.289 -19.849 -21.515 1.00 76.56 119 ARG A N 1
ATOM 956 C CA . ARG A 1 119 ? 9.640 -21.152 -21.710 1.00 76.56 119 ARG A CA 1
ATOM 957 C C . ARG A 1 119 ? 9.252 -21.407 -23.155 1.00 76.56 119 ARG A C 1
ATOM 959 O O . ARG A 1 119 ? 8.936 -20.426 -23.856 1.00 76.56 119 ARG A O 1
#

pLDDT: mean 88.66, std 7.7, range [45.94, 96.75]

Organism: Haemonchus contortus (NCBI:txid6289)

Radius of gyration: 15.01 Å; chains: 1; bounding box: 33×34×43 Å